Protein AF-A0A7C9CTB7-F1 (afdb_monomer_lite)

Secondary structure (DSSP, 8-state):
-HHHHHHHHHHTT--HHHHHHHHHHHHHHHHHHTT-SSHHHHHHHHHHHHHHHS-SS--------S---S-SSSSSTT-----TT---------------SSSTTSSSSSS--

Sequence (113 aa):
LIEAKLQELQDKEGTEENVKVTMKDMGMERARHWGWPNVYVFTKALGEMVLIQEKEGIPLIVVRPTIVTSTYKEPFPGWIEGVRHIHGREQEDQPHYATTGRLQTLLVLQSHL

pLDDT: mean 70.24, std 20.22, range [33.56, 92.44]

Radius of gyration: 19.73 Å; chains: 1; bounding box: 47×40×52 Å

Foldseek 3Di:
DLVVVVVVCVVVVHDPVNNVVVVLVVLQVVCVVVPHPHSVVVVVVVVVVVCVVPPPPDDDDDDDDPDDAFDCCPPHGGDGDDPVPPDDDDDDDDDDDDDDPPPPVPPPPPPPD

InterPro domains:
  IPR013120 Fatty acyl-CoA reductase-like, NAD-binding domain [PF07993] (18-84)
  IPR026055 Fatty acyl-CoA reductase [PTHR11011] (8-87)
  IPR036291 NAD(P)-binding domain superfamily [SSF51735] (33-86)

Structure (mmCIF, N/CA/C/O backbone):
data_AF-A0A7C9CTB7-F1
#
_entry.id   AF-A0A7C9CTB7-F1
#
loop_
_atom_site.group_PDB
_atom_site.id
_atom_site.type_symbol
_atom_site.label_atom_id
_atom_site.label_alt_id
_ato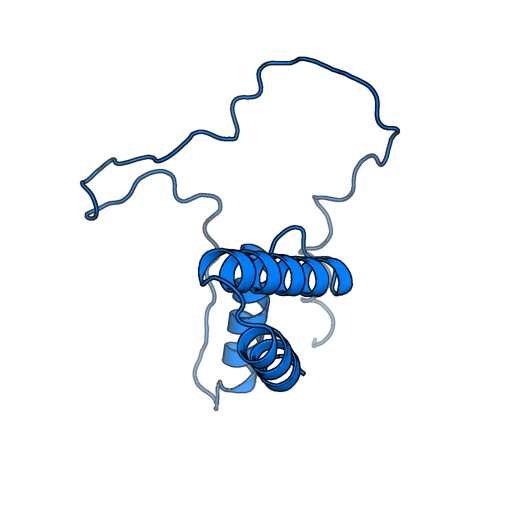m_site.label_comp_id
_atom_site.label_asym_id
_atom_site.label_entity_id
_atom_site.label_seq_id
_atom_site.pdbx_PDB_ins_code
_atom_site.Cartn_x
_atom_site.Cartn_y
_atom_site.Cartn_z
_atom_site.occupancy
_atom_site.B_iso_or_equiv
_atom_site.auth_seq_id
_atom_site.auth_comp_id
_atom_site.auth_asym_id
_atom_site.auth_atom_id
_atom_site.pdbx_PDB_model_num
ATOM 1 N N . LEU A 1 1 ? 13.227 -16.889 -3.940 1.00 73.25 1 LEU A N 1
ATOM 2 C CA . LEU A 1 1 ? 12.646 -16.602 -5.279 1.00 73.25 1 LEU A CA 1
ATOM 3 C C . LEU A 1 1 ? 13.134 -15.264 -5.830 1.00 73.25 1 LEU A C 1
ATOM 5 O O . LEU A 1 1 ? 13.780 -15.273 -6.865 1.00 73.25 1 LEU A O 1
ATOM 9 N N . ILE A 1 2 ? 12.873 -14.141 -5.148 1.00 79.12 2 ILE A N 1
ATOM 10 C CA . ILE A 1 2 ? 13.328 -12.810 -5.600 1.00 79.12 2 ILE A CA 1
ATOM 11 C C . ILE A 1 2 ? 14.859 -12.712 -5.594 1.00 79.12 2 ILE A C 1
ATOM 13 O O . ILE A 1 2 ? 15.438 -12.325 -6.597 1.00 79.12 2 ILE A O 1
ATOM 17 N N . GLU A 1 3 ? 15.513 -13.150 -4.517 1.00 78.62 3 GLU A N 1
ATOM 18 C CA . GLU A 1 3 ? 16.983 -13.160 -4.401 1.00 78.62 3 GLU A CA 1
ATOM 19 C C . GLU A 1 3 ? 17.650 -14.006 -5.492 1.00 78.62 3 GLU A C 1
ATOM 21 O O . GLU A 1 3 ? 18.617 -13.576 -6.105 1.00 78.62 3 GLU A O 1
ATOM 26 N N . ALA A 1 4 ? 17.073 -15.169 -5.812 1.00 81.12 4 ALA A N 1
ATOM 27 C CA . ALA A 1 4 ? 17.557 -16.021 -6.898 1.00 81.12 4 ALA A CA 1
ATOM 28 C C . ALA A 1 4 ? 17.435 -15.339 -8.273 1.00 81.12 4 ALA A C 1
ATOM 30 O O . ALA A 1 4 ? 18.316 -15.481 -9.113 1.00 81.12 4 ALA A O 1
ATOM 31 N N . LYS A 1 5 ? 16.361 -14.568 -8.498 1.00 78.44 5 LYS A N 1
ATOM 32 C CA . LYS A 1 5 ? 16.171 -13.806 -9.739 1.00 78.44 5 LYS A CA 1
ATOM 33 C C . LYS A 1 5 ? 17.095 -12.589 -9.812 1.00 78.44 5 LYS A C 1
ATOM 35 O O . LYS A 1 5 ? 17.579 -12.264 -10.888 1.00 78.44 5 LYS A O 1
ATOM 40 N N . LEU A 1 6 ? 17.359 -11.943 -8.677 1.00 77.25 6 LEU A N 1
ATOM 41 C CA . LEU A 1 6 ? 18.316 -10.845 -8.571 1.00 77.25 6 LEU A CA 1
ATOM 42 C C . LEU A 1 6 ? 19.731 -11.329 -8.901 1.00 77.25 6 LEU A C 1
ATOM 44 O O . LEU A 1 6 ? 20.406 -10.699 -9.707 1.00 77.25 6 LEU A O 1
ATOM 48 N N . GLN A 1 7 ? 20.127 -12.476 -8.342 1.00 78.38 7 GLN A N 1
ATOM 49 C CA . GLN A 1 7 ? 21.407 -13.114 -8.636 1.00 78.38 7 GLN A CA 1
ATOM 50 C C . GLN A 1 7 ? 21.522 -13.449 -10.130 1.00 78.38 7 GLN A C 1
ATOM 52 O O . GLN A 1 7 ? 22.492 -13.060 -10.763 1.00 78.38 7 GLN A O 1
ATOM 57 N N . GLU A 1 8 ? 20.483 -14.040 -10.736 1.00 81.81 8 GLU A N 1
ATOM 58 C CA . GLU A 1 8 ? 20.450 -14.326 -12.181 1.00 81.81 8 GLU A CA 1
ATOM 59 C C . GLU A 1 8 ? 20.621 -13.062 -13.049 1.00 81.81 8 GLU A C 1
ATOM 61 O O . GLU A 1 8 ? 21.244 -13.111 -14.108 1.00 81.81 8 GLU A O 1
ATOM 66 N N . LEU A 1 9 ? 20.050 -11.928 -12.633 1.00 78.81 9 LEU A N 1
ATOM 67 C CA . LEU A 1 9 ? 20.159 -10.656 -13.357 1.00 78.81 9 LEU A CA 1
ATOM 68 C C . LEU A 1 9 ? 21.523 -9.984 -13.159 1.00 78.81 9 LEU A C 1
ATOM 70 O O . LEU A 1 9 ? 22.012 -9.328 -14.078 1.00 78.81 9 LEU A O 1
ATOM 74 N N . GLN A 1 10 ? 22.137 -10.157 -11.988 1.00 72.69 10 GLN A N 1
ATOM 75 C CA . GLN A 1 10 ? 23.485 -9.674 -11.687 1.00 72.69 10 GLN A CA 1
ATOM 76 C C . GLN A 1 10 ? 24.551 -10.488 -12.431 1.00 72.69 10 GLN A C 1
ATOM 78 O O . GLN A 1 10 ? 25.458 -9.902 -13.016 1.00 72.69 10 GLN A O 1
ATOM 83 N N . ASP A 1 11 ? 24.384 -11.811 -12.508 1.00 76.25 11 ASP A N 1
ATOM 84 C CA . ASP A 1 11 ? 25.267 -12.718 -13.253 1.00 76.25 11 ASP A CA 1
ATOM 85 C C . ASP A 1 11 ? 25.224 -12.463 -14.776 1.00 76.25 11 ASP A C 1
ATOM 87 O O . ASP A 1 11 ? 26.137 -12.845 -15.506 1.00 76.25 11 ASP A O 1
ATOM 91 N N . LYS A 1 12 ? 24.169 -11.799 -15.270 1.00 75.25 12 LYS A N 1
ATOM 92 C CA . LYS A 1 12 ? 23.966 -11.435 -16.684 1.00 75.25 12 LYS A CA 1
ATOM 93 C C . LYS A 1 12 ? 24.457 -10.023 -17.051 1.00 75.25 12 LYS A C 1
ATOM 95 O O . LYS A 1 12 ? 24.071 -9.533 -18.109 1.00 75.25 12 LYS A O 1
ATOM 100 N N . GLU A 1 13 ? 25.250 -9.359 -16.200 1.00 65.88 13 GLU A N 1
ATOM 101 C CA . GLU A 1 13 ? 25.628 -7.934 -16.348 1.00 65.88 13 GLU A CA 1
ATOM 102 C C . GLU A 1 13 ? 24.408 -7.036 -16.637 1.00 65.88 13 GLU A C 1
ATOM 104 O O . GLU A 1 13 ? 24.426 -6.141 -17.486 1.00 65.88 13 GLU A O 1
ATOM 109 N N . GLY A 1 14 ? 23.291 -7.297 -15.952 1.00 67.06 14 GLY A N 1
ATOM 110 C CA . GLY A 1 14 ? 22.080 -6.505 -16.108 1.00 67.06 14 GLY A CA 1
ATOM 111 C C . GLY A 1 14 ? 22.326 -5.047 -15.727 1.00 67.06 14 GLY A C 1
ATOM 112 O O . GLY A 1 14 ? 22.776 -4.749 -14.621 1.00 67.06 14 GLY A O 1
ATOM 113 N N . THR A 1 15 ? 21.989 -4.120 -16.624 1.00 79.88 15 THR A N 1
ATOM 114 C CA . THR A 1 15 ? 21.954 -2.693 -16.290 1.00 79.88 15 THR A CA 1
ATOM 115 C C . THR A 1 15 ? 20.997 -2.449 -15.119 1.00 79.88 15 THR A C 1
ATOM 117 O O . THR A 1 15 ? 19.971 -3.123 -14.989 1.00 79.88 15 THR A O 1
ATOM 120 N N . GLU A 1 16 ? 21.293 -1.453 -14.275 1.00 82.31 16 GLU A N 1
ATOM 121 C CA . GLU A 1 16 ? 20.430 -1.075 -13.140 1.00 82.31 16 GLU A CA 1
ATOM 122 C C . GLU A 1 16 ? 18.966 -0.850 -13.556 1.00 82.31 16 GLU A C 1
ATOM 124 O O . GLU A 1 16 ? 18.039 -1.171 -12.811 1.00 82.31 16 GLU A O 1
ATOM 129 N N . GLU A 1 17 ? 18.757 -0.319 -14.762 1.00 84.25 17 GLU A N 1
ATOM 130 C CA . GLU A 1 17 ? 17.431 -0.075 -15.323 1.00 84.25 17 GLU A CA 1
ATOM 131 C C . GLU A 1 17 ? 16.683 -1.380 -15.619 1.00 84.25 17 GLU A C 1
ATOM 133 O O . GLU A 1 17 ? 15.526 -1.537 -15.230 1.00 84.25 17 GLU A O 1
ATOM 138 N N . ASN A 1 18 ? 17.356 -2.368 -16.215 1.00 84.75 18 ASN A N 1
ATOM 139 C CA . ASN A 1 18 ? 16.753 -3.672 -16.492 1.00 84.75 18 ASN A CA 1
ATOM 140 C C . ASN A 1 18 ? 16.371 -4.401 -15.198 1.00 84.75 18 ASN A C 1
ATOM 142 O O . ASN A 1 18 ? 15.319 -5.045 -15.134 1.00 84.75 18 ASN A O 1
ATOM 146 N N . VAL A 1 19 ? 17.186 -4.265 -14.147 1.00 85.75 19 VAL A N 1
ATOM 147 C CA . VAL A 1 19 ? 16.865 -4.802 -12.818 1.00 85.75 19 VAL A CA 1
ATOM 148 C C . VAL A 1 19 ? 15.610 -4.125 -12.260 1.00 85.75 19 VAL A C 1
ATOM 150 O O . VAL A 1 19 ? 14.683 -4.815 -11.835 1.00 85.75 19 VAL A O 1
ATOM 153 N N . LYS A 1 20 ? 15.526 -2.788 -12.310 1.00 86.06 20 LYS A N 1
ATOM 154 C CA . LYS A 1 20 ? 14.354 -2.029 -11.833 1.00 86.06 20 LYS A CA 1
ATOM 155 C C . LYS A 1 20 ? 13.069 -2.424 -12.557 1.00 86.06 20 LYS A C 1
ATOM 157 O O . LYS A 1 20 ? 12.055 -2.665 -11.899 1.00 86.06 20 LYS A O 1
ATOM 162 N N . VAL A 1 21 ? 13.109 -2.518 -13.886 1.00 88.31 21 VAL A N 1
ATOM 163 C CA . VAL A 1 21 ? 11.952 -2.914 -14.704 1.00 88.31 21 VAL A CA 1
ATOM 164 C C . VAL A 1 21 ? 11.503 -4.328 -14.347 1.00 88.31 21 VAL A C 1
ATOM 166 O O . VAL A 1 21 ? 10.336 -4.537 -14.024 1.00 88.31 21 VAL A O 1
ATOM 169 N N . THR A 1 22 ? 12.438 -5.277 -14.283 1.00 87.56 22 THR A N 1
ATOM 170 C CA . THR A 1 22 ? 12.113 -6.672 -13.958 1.00 87.56 22 THR A CA 1
ATOM 171 C C . THR A 1 22 ? 11.475 -6.795 -12.573 1.00 87.56 22 THR A C 1
ATOM 173 O O . THR A 1 22 ? 10.461 -7.470 -12.403 1.00 87.56 22 THR A O 1
AT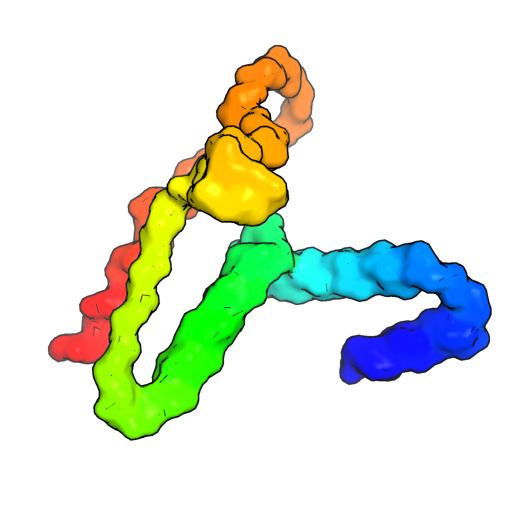OM 176 N N . MET A 1 23 ? 12.014 -6.091 -11.573 1.00 86.81 23 MET A N 1
ATOM 177 C CA . MET A 1 23 ? 11.464 -6.096 -10.214 1.00 86.81 23 MET A CA 1
ATOM 178 C C . MET A 1 23 ? 10.058 -5.486 -10.149 1.00 86.81 23 MET A C 1
ATOM 180 O O . MET A 1 23 ? 9.193 -5.984 -9.421 1.00 86.81 23 MET A O 1
ATOM 184 N N . LYS A 1 24 ? 9.806 -4.428 -10.926 1.00 87.69 24 LYS A N 1
ATOM 185 C CA . LYS A 1 24 ? 8.480 -3.814 -11.047 1.00 87.69 24 LYS A CA 1
ATOM 186 C C . LYS A 1 24 ? 7.469 -4.790 -11.648 1.00 87.69 24 LYS A C 1
ATOM 188 O O . LYS A 1 24 ? 6.364 -4.917 -11.114 1.00 87.69 24 LYS A O 1
ATOM 193 N N . ASP A 1 25 ? 7.848 -5.493 -12.709 1.00 89.31 25 ASP A N 1
ATOM 194 C CA . ASP A 1 25 ? 6.975 -6.445 -13.396 1.00 89.31 25 ASP A CA 1
ATOM 195 C C . ASP A 1 25 ? 6.640 -7.642 -12.507 1.00 89.31 25 ASP A C 1
ATOM 197 O O . ASP A 1 25 ? 5.470 -8.001 -12.381 1.00 89.31 25 ASP A O 1
ATOM 201 N N . MET A 1 26 ? 7.624 -8.174 -11.778 1.00 90.00 26 MET A N 1
ATOM 202 C CA . MET A 1 26 ? 7.395 -9.225 -10.780 1.00 90.00 26 MET A CA 1
ATOM 203 C C . MET A 1 26 ? 6.426 -8.776 -9.677 1.00 90.00 26 MET A C 1
ATOM 205 O O . MET A 1 26 ? 5.556 -9.537 -9.246 1.00 90.00 26 MET A O 1
ATOM 209 N N . GLY A 1 27 ? 6.552 -7.528 -9.213 1.00 88.19 27 GLY A N 1
ATOM 210 C CA . GLY A 1 27 ? 5.621 -6.947 -8.246 1.00 88.19 27 GLY A CA 1
ATOM 211 C C . GLY A 1 27 ? 4.192 -6.859 -8.792 1.00 88.19 27 GLY A C 1
ATOM 212 O O . GLY A 1 27 ? 3.236 -7.185 -8.085 1.00 88.19 27 GLY A O 1
ATOM 213 N N . MET A 1 28 ? 4.042 -6.462 -10.058 1.00 90.25 28 MET A N 1
ATOM 214 C CA . MET A 1 28 ? 2.749 -6.379 -10.744 1.00 90.25 28 MET A CA 1
ATOM 215 C C . MET A 1 28 ? 2.127 -7.753 -10.998 1.00 90.25 28 MET A C 1
ATOM 217 O O . MET A 1 28 ? 0.929 -7.923 -10.775 1.00 90.25 28 MET A O 1
ATOM 221 N N . GLU A 1 29 ? 2.916 -8.734 -11.429 1.00 91.12 29 GLU A N 1
ATOM 222 C CA . GLU A 1 29 ? 2.466 -10.112 -11.625 1.00 91.12 29 GLU A CA 1
ATOM 223 C C . GLU A 1 29 ? 1.940 -10.697 -10.315 1.00 91.12 29 GLU A C 1
ATOM 225 O O . GLU A 1 29 ? 0.831 -11.229 -10.266 1.00 91.12 29 GLU A O 1
ATOM 230 N N . ARG A 1 30 ? 2.680 -10.499 -9.218 1.00 89.94 30 ARG A N 1
ATOM 231 C CA . ARG A 1 30 ? 2.254 -10.943 -7.891 1.00 89.94 30 ARG A CA 1
ATOM 232 C C . ARG A 1 30 ? 0.963 -10.262 -7.448 1.00 89.94 30 ARG A C 1
ATOM 234 O O . ARG A 1 30 ? 0.074 -10.938 -6.942 1.00 89.94 30 ARG A O 1
ATOM 241 N N . ALA A 1 31 ? 0.833 -8.952 -7.650 1.00 90.62 31 ALA A N 1
ATOM 242 C CA . ALA A 1 31 ? -0.400 -8.236 -7.332 1.00 90.62 31 ALA A CA 1
ATOM 243 C C . ALA A 1 31 ? -1.597 -8.813 -8.112 1.00 90.62 31 ALA A C 1
ATOM 245 O O . ALA A 1 31 ? -2.622 -9.130 -7.509 1.00 90.62 31 ALA A O 1
ATOM 246 N N . ARG A 1 32 ? -1.436 -9.037 -9.424 1.00 90.38 32 ARG A N 1
ATOM 247 C CA . ARG A 1 32 ? -2.473 -9.608 -10.301 1.00 90.38 32 ARG A CA 1
ATOM 248 C C . ARG A 1 32 ? -2.848 -11.037 -9.931 1.00 90.38 32 ARG A C 1
ATOM 250 O O . ARG A 1 32 ? -4.032 -11.354 -9.933 1.00 90.38 32 ARG A O 1
ATOM 257 N N . HIS A 1 33 ? -1.871 -11.869 -9.574 1.00 91.38 33 HIS A N 1
ATOM 258 C CA . HIS A 1 33 ? -2.107 -13.240 -9.118 1.00 91.38 33 HIS A CA 1
ATOM 259 C C . HIS A 1 33 ? -3.074 -13.284 -7.924 1.00 91.38 33 HIS A C 1
ATOM 261 O O . HIS A 1 33 ? -3.928 -14.160 -7.841 1.00 91.38 33 HIS A O 1
ATOM 267 N N . TRP A 1 34 ? -2.976 -12.306 -7.020 1.00 86.06 34 TRP A N 1
ATOM 268 C CA . TRP A 1 34 ? -3.862 -12.165 -5.861 1.00 86.06 34 TRP A CA 1
ATOM 269 C C . TRP A 1 34 ? -5.079 -11.255 -6.113 1.00 86.06 34 TRP A C 1
ATOM 271 O O . TRP A 1 34 ? -5.770 -10.889 -5.166 1.00 86.06 34 TRP A O 1
ATOM 281 N N . GLY A 1 35 ? -5.353 -10.882 -7.368 1.00 89.69 35 GLY A N 1
ATOM 282 C CA . GLY A 1 35 ? -6.531 -10.100 -7.759 1.00 89.69 35 GLY A CA 1
ATOM 283 C C . GLY A 1 35 ? -6.435 -8.590 -7.514 1.00 89.69 35 GLY A C 1
ATOM 284 O O . GLY A 1 35 ? -7.440 -7.889 -7.622 1.00 89.69 35 GLY A O 1
ATOM 285 N N . TRP A 1 36 ? -5.252 -8.058 -7.203 1.00 90.12 36 TRP A N 1
ATOM 286 C CA . TRP A 1 36 ? -5.066 -6.629 -6.948 1.00 90.12 36 TRP A CA 1
ATOM 287 C C . TRP A 1 36 ? -4.741 -5.852 -8.234 1.00 90.12 36 TRP A C 1
ATOM 289 O O . TRP A 1 36 ? -3.898 -6.285 -9.024 1.00 90.12 36 TRP A O 1
ATOM 299 N N . PRO A 1 37 ? -5.345 -4.664 -8.441 1.00 85.62 37 PRO A N 1
ATOM 300 C CA . PRO A 1 37 ? -5.214 -3.909 -9.690 1.00 85.62 37 PRO A CA 1
ATOM 301 C C . PRO A 1 37 ? -3.827 -3.280 -9.888 1.00 85.62 37 PRO A C 1
ATOM 303 O O . PRO A 1 37 ? -3.447 -2.954 -11.011 1.00 85.62 37 PRO A O 1
ATOM 306 N N . ASN A 1 38 ? -3.070 -3.073 -8.807 1.00 88.06 38 ASN A N 1
ATOM 307 C CA . ASN A 1 38 ? -1.708 -2.548 -8.843 1.00 88.06 38 ASN A CA 1
ATOM 308 C C . ASN A 1 38 ? -0.932 -2.934 -7.570 1.00 88.06 38 ASN A C 1
ATOM 310 O O . ASN A 1 38 ? -1.520 -3.329 -6.559 1.00 88.06 38 ASN A O 1
ATOM 314 N N . VAL A 1 39 ? 0.396 -2.768 -7.615 1.00 88.62 39 VAL A N 1
ATOM 315 C CA . VAL A 1 39 ? 1.291 -3.095 -6.489 1.00 88.62 39 VAL A CA 1
ATOM 316 C C . VAL A 1 39 ? 1.020 -2.227 -5.258 1.00 88.62 39 VAL A C 1
ATOM 318 O O . VAL A 1 39 ? 1.186 -2.697 -4.141 1.00 88.62 39 VAL A O 1
ATOM 321 N N . TYR A 1 40 ? 0.565 -0.980 -5.424 1.00 85.69 40 TYR A N 1
ATOM 322 C CA . TYR A 1 40 ? 0.282 -0.094 -4.290 1.00 85.69 40 TYR A CA 1
ATOM 323 C C . TYR A 1 40 ? -0.839 -0.650 -3.403 1.00 85.69 40 TYR A C 1
ATOM 325 O O . TYR A 1 40 ? -0.660 -0.779 -2.192 1.00 85.69 40 TYR A O 1
ATOM 333 N N . VAL A 1 41 ? -1.976 -1.015 -4.004 1.00 87.25 41 VAL A N 1
ATOM 334 C CA . VAL A 1 41 ? -3.123 -1.568 -3.270 1.00 87.25 41 VAL A CA 1
ATOM 335 C C . VAL A 1 41 ? -2.743 -2.909 -2.645 1.00 87.25 41 VAL A C 1
ATOM 337 O O . VAL A 1 41 ? -3.058 -3.148 -1.481 1.00 87.25 41 VAL A O 1
ATOM 340 N N . PHE A 1 42 ? -1.991 -3.738 -3.374 1.00 89.62 42 PHE A N 1
ATOM 341 C CA . PHE A 1 42 ? -1.470 -5.001 -2.857 1.00 89.62 42 PHE A CA 1
ATOM 342 C C . PHE A 1 42 ? -0.599 -4.807 -1.607 1.00 89.62 42 PHE A C 1
ATOM 344 O O . PHE A 1 42 ? -0.849 -5.426 -0.576 1.00 89.62 42 PHE A O 1
ATOM 351 N N . THR A 1 43 ? 0.381 -3.903 -1.658 1.00 89.94 43 THR A N 1
ATOM 352 C CA . THR A 1 43 ? 1.273 -3.623 -0.524 1.00 89.94 43 THR A CA 1
ATOM 353 C C . THR A 1 43 ? 0.520 -3.036 0.669 1.00 89.94 43 THR A C 1
ATOM 355 O O . THR A 1 43 ? 0.831 -3.371 1.811 1.00 89.94 43 THR A O 1
ATOM 358 N N . LYS A 1 44 ? -0.498 -2.194 0.441 1.00 90.50 44 LYS A N 1
ATOM 359 C CA . LYS A 1 44 ? -1.353 -1.685 1.524 1.00 90.50 44 LYS A CA 1
ATOM 360 C C . LYS A 1 44 ? -2.134 -2.805 2.204 1.00 90.50 44 LYS A C 1
ATOM 362 O O . LYS A 1 44 ? -2.109 -2.877 3.428 1.00 90.50 44 LYS A O 1
ATOM 367 N N . ALA A 1 45 ? -2.748 -3.698 1.431 1.00 89.56 45 ALA A N 1
ATOM 368 C CA . ALA A 1 45 ? -3.460 -4.850 1.975 1.00 89.56 45 ALA A CA 1
ATOM 369 C C . ALA A 1 45 ? -2.526 -5.772 2.777 1.00 89.56 45 ALA A C 1
ATOM 371 O O . ALA A 1 45 ? -2.871 -6.173 3.884 1.00 89.56 45 ALA A O 1
ATOM 372 N N . LEU A 1 46 ? -1.314 -6.038 2.275 1.00 90.88 46 LEU A N 1
ATOM 373 C CA . LEU A 1 46 ? -0.305 -6.801 3.016 1.00 90.88 46 LEU A CA 1
ATOM 374 C C . LEU A 1 46 ? 0.063 -6.136 4.347 1.00 90.88 46 LEU A C 1
ATOM 376 O O . LEU A 1 46 ? 0.124 -6.812 5.368 1.00 90.88 46 LEU A O 1
ATOM 380 N N . GLY A 1 47 ? 0.273 -4.817 4.352 1.00 90.00 47 GLY A N 1
ATOM 381 C CA . GLY A 1 47 ? 0.559 -4.073 5.578 1.00 90.00 47 GLY A CA 1
ATOM 382 C C . GLY A 1 47 ? -0.584 -4.153 6.592 1.00 90.00 47 GLY A C 1
ATOM 383 O O . GLY A 1 47 ? -0.336 -4.375 7.772 1.00 90.00 47 GLY A O 1
ATOM 384 N N . GLU A 1 48 ? -1.835 -4.037 6.138 1.00 89.38 48 GLU A N 1
ATOM 385 C CA . GLU A 1 48 ? -3.013 -4.222 6.996 1.00 89.38 48 GLU A CA 1
ATOM 386 C C . GLU A 1 48 ? -3.057 -5.637 7.599 1.00 89.38 48 GLU A C 1
ATOM 388 O O . GLU A 1 48 ? -3.314 -5.782 8.793 1.00 89.38 48 GLU A O 1
ATOM 393 N N . MET A 1 49 ? -2.754 -6.675 6.810 1.00 90.56 49 MET A N 1
ATOM 394 C CA . MET A 1 49 ? -2.720 -8.063 7.287 1.00 90.56 49 MET A CA 1
ATOM 395 C C . MET A 1 49 ? -1.639 -8.284 8.348 1.00 90.56 49 MET A C 1
ATOM 397 O O . MET A 1 49 ? -1.935 -8.867 9.388 1.00 90.56 49 MET A O 1
ATOM 401 N N . VAL A 1 50 ? -0.423 -7.778 8.121 1.00 92.44 50 VAL A N 1
ATOM 402 C CA . VAL A 1 50 ? 0.677 -7.870 9.095 1.00 92.44 50 VAL A CA 1
ATOM 403 C C . VAL A 1 50 ? 0.306 -7.151 10.391 1.00 92.44 50 VAL A C 1
ATOM 405 O O . VAL A 1 50 ? 0.455 -7.716 11.466 1.00 92.44 50 VAL A O 1
ATOM 408 N N . LEU A 1 51 ? -0.268 -5.946 10.313 1.00 89.62 51 LEU A N 1
ATOM 409 C CA . LEU A 1 51 ? -0.710 -5.216 11.508 1.00 89.62 51 LEU A CA 1
ATOM 410 C C . LEU A 1 51 ? -1.791 -5.968 12.295 1.00 89.62 51 LEU A C 1
ATOM 412 O O . LEU A 1 51 ? -1.831 -5.878 13.517 1.00 89.62 51 LEU A O 1
ATOM 416 N N . ILE A 1 52 ? -2.679 -6.697 11.618 1.00 87.69 52 ILE A N 1
ATOM 417 C CA . ILE A 1 52 ? -3.701 -7.517 12.279 1.00 87.69 52 ILE A CA 1
ATOM 418 C C . ILE A 1 52 ? -3.084 -8.757 12.935 1.00 87.69 52 ILE A C 1
ATOM 420 O O . ILE A 1 52 ? -3.569 -9.168 13.986 1.00 87.69 52 ILE A O 1
ATOM 424 N N . GLN A 1 53 ? -2.051 -9.347 12.331 1.00 89.19 53 GLN A N 1
ATOM 425 C CA . GLN A 1 53 ? -1.358 -10.519 12.871 1.00 89.19 53 GLN A CA 1
ATOM 426 C C . GLN A 1 53 ? -0.498 -10.168 14.089 1.00 89.19 53 GLN A C 1
ATOM 428 O O . GLN A 1 53 ? -0.539 -10.885 15.081 1.00 89.19 53 GLN A O 1
ATOM 433 N N . GLU A 1 54 ? 0.202 -9.036 14.041 1.00 89.06 54 GLU A N 1
ATOM 434 C CA . GLU A 1 54 ? 1.141 -8.598 15.081 1.00 89.06 54 GLU A CA 1
ATOM 435 C C . GLU A 1 54 ? 0.475 -7.779 16.205 1.00 89.06 54 GLU A C 1
ATOM 437 O O . GLU A 1 54 ? 1.147 -7.337 17.137 1.00 89.06 54 GLU A O 1
ATOM 442 N N . LYS A 1 55 ? -0.845 -7.525 16.151 1.00 82.69 55 LYS A N 1
ATOM 443 C CA . LYS A 1 55 ? -1.533 -6.811 17.240 1.00 82.69 55 LYS A CA 1
ATOM 444 C C . LYS A 1 55 ? -1.679 -7.737 18.459 1.00 82.69 55 LYS A C 1
ATOM 446 O O . LYS A 1 55 ? -2.672 -8.434 18.651 1.00 82.69 55 LYS A O 1
ATOM 451 N N . GLU A 1 56 ? -0.684 -7.730 19.331 1.00 82.50 56 GLU A N 1
ATOM 452 C CA . GLU A 1 56 ? -0.699 -8.474 20.595 1.00 82.50 56 GLU A CA 1
ATOM 453 C C . GLU A 1 56 ? -1.567 -7.762 21.649 1.00 82.50 56 GLU A C 1
ATOM 455 O O . GLU A 1 56 ? -1.089 -7.191 22.624 1.00 82.50 56 GLU A O 1
ATOM 460 N N . GLY A 1 57 ? -2.885 -7.732 21.428 1.00 82.06 57 GLY A N 1
ATOM 461 C CA . GLY A 1 57 ? -3.853 -7.164 22.378 1.00 82.06 57 GLY A CA 1
ATOM 462 C C . GLY A 1 57 ? -3.969 -5.635 22.369 1.00 82.06 57 GLY A C 1
ATOM 463 O O . GLY A 1 57 ? -4.751 -5.076 23.138 1.00 82.06 57 GLY A O 1
ATOM 464 N N . ILE A 1 58 ? -3.253 -4.946 21.478 1.00 87.88 58 ILE A N 1
ATOM 465 C CA . ILE A 1 58 ? -3.371 -3.494 21.298 1.00 87.88 58 ILE A CA 1
ATOM 466 C C . ILE A 1 58 ? -4.607 -3.180 20.434 1.00 87.88 58 ILE A C 1
ATOM 468 O O . ILE A 1 58 ? -4.780 -3.782 19.365 1.00 87.88 58 ILE A O 1
ATOM 472 N N . PRO A 1 59 ? -5.473 -2.229 20.840 1.00 83.50 59 PRO A N 1
ATOM 473 C CA . PRO A 1 59 ? -6.577 -1.785 19.998 1.00 83.50 59 PRO A CA 1
ATOM 474 C C . PRO A 1 59 ? -6.039 -1.115 18.724 1.00 83.50 59 PRO A C 1
ATOM 476 O O . PRO A 1 59 ? -5.364 -0.089 18.781 1.00 83.50 59 PRO A O 1
ATOM 479 N N . LEU A 1 60 ? -6.361 -1.696 17.564 1.00 87.00 60 LEU A N 1
ATOM 480 C CA . LEU A 1 60 ? -5.938 -1.223 16.244 1.00 87.00 60 LEU A CA 1
ATOM 481 C C . LEU A 1 60 ? -7.146 -0.726 15.444 1.00 87.00 60 LEU A C 1
ATOM 483 O O . LEU A 1 60 ? -8.105 -1.472 15.239 1.00 87.00 60 LEU A O 1
ATOM 487 N N . ILE A 1 61 ? -7.062 0.506 14.940 1.00 87.50 61 ILE A N 1
ATOM 488 C CA . ILE A 1 61 ? -8.038 1.098 14.018 1.00 87.50 61 ILE A CA 1
ATOM 489 C C . ILE A 1 61 ? -7.314 1.459 12.721 1.00 87.50 61 ILE A C 1
ATOM 491 O O . ILE A 1 61 ? -6.349 2.220 12.734 1.00 87.50 61 ILE A O 1
ATOM 495 N N . VAL A 1 62 ? -7.800 0.937 11.594 1.00 86.31 62 VAL A N 1
ATOM 496 C CA . VAL A 1 62 ? -7.295 1.267 10.254 1.00 86.31 62 VAL A CA 1
ATOM 497 C C . VAL A 1 62 ? -8.292 2.197 9.569 1.00 86.31 62 VAL A C 1
ATOM 499 O O . VAL A 1 62 ? -9.416 1.802 9.268 1.00 86.31 62 VAL A O 1
ATOM 502 N N . VAL A 1 63 ? -7.882 3.439 9.312 1.00 85.19 63 VAL A N 1
ATOM 503 C CA . VAL A 1 63 ? -8.696 4.433 8.596 1.00 85.19 63 VAL A CA 1
ATOM 504 C C . VAL A 1 63 ? -8.255 4.494 7.136 1.00 85.19 63 VAL A C 1
ATOM 506 O O . VAL A 1 63 ? -7.078 4.710 6.850 1.00 85.19 63 VAL A O 1
ATOM 509 N N . ARG A 1 64 ? -9.205 4.340 6.206 1.00 82.81 64 ARG A N 1
ATOM 510 C CA . ARG A 1 64 ? -8.964 4.444 4.759 1.00 82.81 64 ARG A CA 1
ATOM 511 C C . ARG A 1 64 ? -9.596 5.715 4.187 1.00 82.81 64 ARG A C 1
ATOM 513 O O . ARG A 1 64 ? -10.792 5.703 3.895 1.00 82.81 64 ARG A O 1
ATOM 520 N N . PRO A 1 65 ? -8.835 6.813 4.033 1.00 79.38 65 PRO A N 1
ATOM 521 C CA . PRO A 1 65 ? -9.334 7.985 3.324 1.00 79.38 65 PRO A CA 1
ATOM 522 C C . PRO A 1 65 ? -9.578 7.643 1.848 1.00 79.38 65 PRO A C 1
ATOM 524 O O . PRO A 1 65 ? -8.872 6.818 1.269 1.00 79.38 65 PRO A O 1
ATOM 527 N N . THR A 1 66 ? -10.584 8.268 1.236 1.00 71.19 66 THR A N 1
ATOM 528 C CA . THR A 1 66 ? -11.012 7.963 -0.138 1.00 71.19 66 THR A CA 1
ATOM 529 C C . THR A 1 66 ? -9.982 8.388 -1.178 1.00 71.19 66 THR A C 1
ATOM 531 O O . THR A 1 66 ? -9.634 7.586 -2.038 1.00 71.19 66 THR A O 1
ATOM 534 N N . ILE A 1 67 ? -9.481 9.623 -1.106 1.00 68.75 67 ILE A N 1
ATOM 535 C CA . ILE A 1 67 ? -8.428 10.165 -1.977 1.00 68.75 67 ILE A CA 1
ATOM 536 C C . ILE A 1 67 ? -7.685 11.254 -1.195 1.00 68.75 67 ILE A C 1
ATOM 538 O O . ILE A 1 67 ? -8.317 12.112 -0.582 1.00 68.75 67 ILE A O 1
ATOM 542 N N . VAL A 1 68 ? -6.351 11.251 -1.243 1.00 66.81 68 VAL A N 1
ATOM 543 C CA . VAL A 1 68 ? -5.519 12.369 -0.771 1.00 66.81 68 VAL A CA 1
ATOM 544 C C . VAL A 1 68 ? -5.010 13.102 -2.007 1.00 66.81 68 VAL A C 1
ATOM 546 O O . VAL A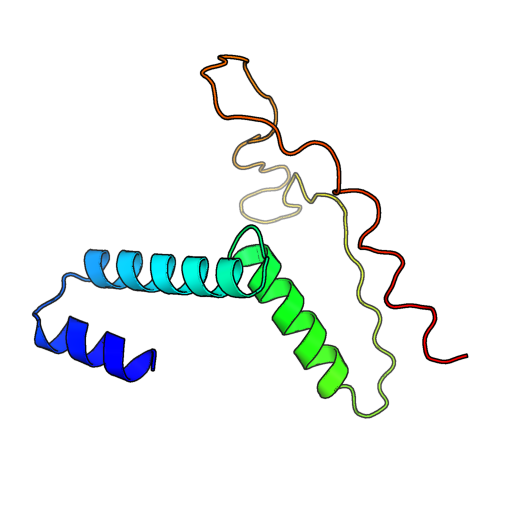 1 68 ? -4.160 12.579 -2.721 1.00 66.81 68 VAL A O 1
ATOM 549 N N . THR A 1 69 ? -5.590 14.263 -2.316 1.00 64.31 69 THR A N 1
ATOM 550 C CA . THR A 1 69 ? -5.288 15.016 -3.546 1.00 64.31 69 THR A CA 1
ATOM 551 C C . THR A 1 69 ? -4.079 15.926 -3.398 1.00 64.31 69 THR A C 1
ATOM 553 O O . THR A 1 69 ? -3.229 15.939 -4.280 1.00 64.31 69 THR A O 1
ATOM 556 N N . SER A 1 70 ? -3.997 16.677 -2.301 1.00 68.00 70 SER A N 1
ATOM 557 C CA . SER A 1 70 ? -2.950 17.671 -2.073 1.00 68.00 70 SER A CA 1
ATOM 558 C C . SER A 1 70 ? -2.111 17.340 -0.853 1.00 68.00 70 SER A C 1
ATOM 560 O O . SER A 1 70 ? -2.642 16.971 0.198 1.00 68.00 70 SER A O 1
ATOM 562 N N . THR A 1 71 ? -0.806 17.551 -0.951 1.00 72.88 71 THR A N 1
ATOM 563 C CA . THR A 1 71 ? 0.085 17.432 0.201 1.00 72.88 71 THR A CA 1
ATOM 564 C C . THR A 1 71 ? -0.031 18.651 1.111 1.00 72.88 71 THR A C 1
ATOM 566 O O . THR A 1 71 ? -0.058 19.788 0.644 1.00 72.88 71 THR A O 1
ATOM 569 N N . TYR A 1 72 ? -0.078 18.432 2.428 1.00 71.44 72 TYR A N 1
ATOM 570 C CA . TYR A 1 72 ? -0.146 19.527 3.404 1.00 71.44 72 TYR A CA 1
ATOM 571 C C . TYR A 1 72 ? 1.185 20.283 3.543 1.00 71.44 72 TYR A C 1
ATOM 573 O O . TYR A 1 72 ? 1.173 21.486 3.783 1.00 71.44 72 TYR A O 1
ATOM 581 N N . LYS A 1 73 ? 2.329 19.596 3.391 1.00 70.56 73 LYS A N 1
ATOM 582 C CA . LYS A 1 73 ? 3.651 20.185 3.664 1.00 70.56 73 LYS A CA 1
ATOM 583 C C . LYS A 1 73 ? 4.709 19.901 2.599 1.00 70.56 73 LYS A C 1
ATOM 585 O O . LYS A 1 73 ? 5.316 20.847 2.119 1.00 70.56 73 LYS A O 1
ATOM 590 N N . GLU A 1 74 ? 4.922 18.647 2.215 1.00 62.84 74 GLU A N 1
ATOM 591 C CA . GLU A 1 74 ? 5.943 18.276 1.221 1.00 62.84 74 GLU A CA 1
ATOM 592 C C . GLU A 1 74 ? 5.305 17.732 -0.053 1.00 62.84 74 GLU A C 1
ATOM 594 O O . GLU A 1 74 ? 4.406 16.906 0.077 1.00 62.84 74 GLU A O 1
ATOM 599 N N . PRO A 1 75 ? 5.771 18.114 -1.257 1.00 67.75 75 PRO A N 1
ATOM 600 C CA . PRO A 1 75 ? 6.920 18.989 -1.546 1.00 67.75 75 PRO A CA 1
ATOM 601 C C . PRO A 1 75 ? 6.634 20.488 -1.341 1.00 67.75 75 PRO A C 1
ATOM 603 O O . PRO A 1 75 ? 7.551 21.254 -1.064 1.00 67.75 75 PRO A O 1
ATOM 606 N N . PHE A 1 76 ? 5.368 20.899 -1.411 1.00 74.50 76 PHE A N 1
ATOM 607 C CA . PHE A 1 76 ? 4.866 22.167 -0.880 1.00 74.50 76 PHE A CA 1
ATOM 608 C C . PHE A 1 76 ? 3.357 22.052 -0.606 1.00 74.50 76 PHE A C 1
ATOM 610 O O . PHE A 1 76 ? 2.697 21.165 -1.164 1.00 74.50 76 PHE A O 1
ATOM 617 N N . PRO A 1 77 ? 2.788 22.906 0.264 1.00 74.81 77 PRO A N 1
ATOM 618 C CA . PRO A 1 77 ? 1.359 22.893 0.549 1.00 74.81 77 PRO A CA 1
ATOM 619 C C . PRO A 1 77 ? 0.538 23.065 -0.733 1.00 74.81 77 PRO A C 1
ATOM 621 O O . PRO A 1 77 ? 0.767 23.998 -1.501 1.00 74.81 77 PRO A O 1
ATOM 624 N N . GLY A 1 78 ? -0.416 22.168 -0.971 1.00 70.75 78 GLY A N 1
ATOM 625 C CA . GLY A 1 78 ? -1.266 22.226 -2.161 1.00 70.75 78 GLY A CA 1
ATOM 626 C C . GLY A 1 78 ? -0.683 21.560 -3.411 1.00 70.75 78 GLY A C 1
ATOM 627 O O . GLY A 1 78 ? -1.325 21.623 -4.455 1.00 70.75 78 GLY A O 1
ATOM 628 N N . TRP A 1 79 ? 0.487 20.912 -3.341 1.00 75.50 79 TRP A N 1
ATOM 629 C CA . TRP A 1 79 ? 1.015 20.160 -4.484 1.00 75.50 79 TRP A CA 1
ATOM 630 C C . TRP A 1 79 ? 0.115 18.969 -4.833 1.00 75.50 79 TRP A C 1
ATOM 632 O O . TRP A 1 79 ? -0.220 18.157 -3.967 1.00 75.50 79 TRP A O 1
ATOM 642 N N . ILE A 1 80 ? -0.256 18.879 -6.113 1.00 67.31 80 ILE A N 1
ATOM 643 C CA . ILE A 1 80 ? -1.054 17.803 -6.708 1.00 67.31 80 ILE A CA 1
ATOM 644 C C . ILE A 1 80 ? -0.289 17.301 -7.935 1.00 67.31 80 ILE A C 1
ATOM 646 O O . ILE A 1 80 ? -0.208 17.998 -8.945 1.00 67.31 80 ILE A O 1
ATOM 650 N N . GLU A 1 81 ? 0.258 16.088 -7.877 1.00 63.22 81 GLU A N 1
ATOM 651 C CA . GLU A 1 81 ? 0.916 15.473 -9.031 1.00 63.22 81 GLU A CA 1
ATOM 652 C C . GLU A 1 81 ? -0.081 14.623 -9.833 1.00 63.22 81 GLU A C 1
ATOM 654 O O . GLU A 1 81 ? -0.459 13.524 -9.428 1.00 63.22 81 GLU A O 1
ATOM 659 N N . GLY A 1 82 ? -0.497 15.140 -10.995 1.00 60.34 82 GLY A N 1
ATOM 660 C CA . GLY A 1 82 ? -1.232 14.397 -12.022 1.00 60.34 82 GLY A CA 1
ATOM 661 C C . GLY A 1 82 ? -2.677 14.033 -11.658 1.00 60.34 82 GLY A C 1
ATOM 662 O O . GLY A 1 82 ? -2.948 13.012 -11.026 1.00 60.34 82 GLY A O 1
ATOM 663 N N . VAL A 1 83 ? -3.646 14.794 -12.177 1.00 57.84 83 VAL A N 1
ATOM 664 C CA . VAL A 1 83 ? -5.068 14.410 -12.152 1.00 57.84 83 VAL A CA 1
ATOM 665 C C . VAL A 1 83 ? -5.302 13.301 -13.184 1.00 57.84 83 VAL A C 1
ATOM 667 O O . VAL A 1 83 ? -5.794 13.535 -14.281 1.00 57.84 83 VAL A O 1
ATOM 670 N N . ARG A 1 84 ? -4.957 12.056 -12.842 1.00 57.25 84 ARG A N 1
ATOM 671 C CA . ARG A 1 84 ? -5.149 10.879 -13.718 1.00 57.25 84 ARG A CA 1
ATOM 672 C C . ARG A 1 84 ? -6.621 10.473 -13.921 1.00 57.25 84 ARG A C 1
ATOM 674 O O . ARG A 1 84 ? -6.893 9.438 -14.522 1.00 57.25 84 ARG A O 1
ATOM 681 N N . HIS A 1 85 ? -7.578 11.249 -13.408 1.00 51.97 85 HIS A N 1
ATOM 682 C CA . HIS A 1 85 ? -9.004 10.899 -13.391 1.00 51.97 85 HIS A CA 1
ATOM 683 C C . HIS A 1 85 ? -9.933 11.854 -14.152 1.00 51.97 85 HIS A C 1
ATOM 685 O O . HIS A 1 85 ? -11.137 11.610 -14.163 1.00 51.97 85 HIS A O 1
ATOM 691 N N . ILE A 1 86 ? -9.422 12.875 -14.851 1.00 45.91 86 ILE A N 1
ATOM 692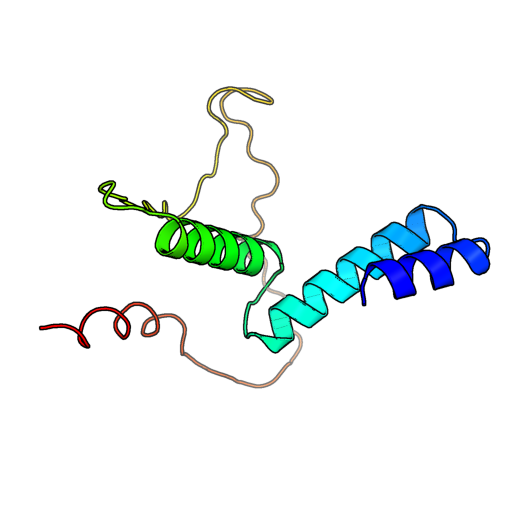 C CA . ILE A 1 86 ? -10.239 13.602 -15.837 1.00 45.91 86 ILE A CA 1
ATOM 693 C C . ILE A 1 86 ? -10.016 12.997 -17.228 1.00 45.91 86 ILE A C 1
ATOM 695 O O . ILE A 1 86 ? -9.052 13.277 -17.929 1.00 45.91 86 ILE A O 1
ATOM 699 N N . HIS A 1 87 ? -10.896 12.062 -17.572 1.00 41.00 87 HIS A N 1
ATOM 700 C CA . HIS A 1 87 ? -10.877 11.279 -18.801 1.00 41.00 87 HIS A CA 1
ATOM 701 C C . HIS A 1 87 ? -11.334 12.131 -20.000 1.00 41.00 87 HIS A C 1
ATOM 703 O O . HIS A 1 87 ? -12.510 12.484 -20.101 1.00 41.00 87 HIS A O 1
ATOM 709 N N . GLY A 1 88 ? -10.414 12.442 -20.916 1.00 34.56 88 GLY A N 1
ATOM 710 C CA . GLY A 1 88 ? -10.746 12.782 -22.298 1.00 34.56 88 GLY A CA 1
ATOM 711 C C . GLY A 1 88 ? -11.030 11.486 -23.052 1.00 34.56 88 GLY A C 1
ATOM 712 O O . GLY A 1 88 ? -10.159 10.628 -23.143 1.00 34.56 88 GLY A O 1
ATOM 713 N N . ARG A 1 89 ? -12.272 11.326 -23.511 1.00 38.75 89 ARG A N 1
ATOM 714 C CA . ARG A 1 89 ? -12.734 10.193 -24.316 1.00 38.75 89 ARG A CA 1
ATOM 715 C C . ARG A 1 89 ? -11.950 10.115 -25.625 1.00 38.75 89 ARG A C 1
ATOM 717 O O . ARG A 1 89 ? -12.166 10.975 -26.466 1.00 38.75 89 ARG A O 1
ATOM 724 N N . GLU A 1 90 ? -11.200 9.041 -25.832 1.00 35.47 90 GLU A N 1
ATOM 725 C CA . GLU A 1 90 ? -11.139 8.367 -27.131 1.00 35.47 90 GLU A CA 1
ATOM 726 C C . GLU A 1 90 ? -11.241 6.866 -26.879 1.00 35.47 90 GLU A C 1
ATOM 728 O O . GLU A 1 90 ? -10.580 6.292 -26.014 1.00 35.47 90 GLU A O 1
ATOM 733 N N . GLN A 1 91 ? -12.219 6.285 -27.553 1.00 36.97 91 GLN A N 1
ATOM 734 C CA . GLN A 1 91 ? -12.711 4.941 -27.376 1.00 36.97 91 GLN A CA 1
ATOM 735 C C . GLN A 1 91 ? -12.138 4.104 -28.511 1.00 36.97 91 GLN A C 1
ATOM 737 O O . GLN A 1 91 ? -12.464 4.369 -29.662 1.00 36.97 91 GLN A O 1
ATOM 742 N N . GLU A 1 92 ? -11.322 3.102 -28.189 1.00 35.38 92 GLU A N 1
ATOM 743 C CA . GLU A 1 92 ? -11.048 1.999 -29.107 1.00 35.38 92 GLU A CA 1
ATOM 744 C C . GLU A 1 92 ? -11.104 0.668 -28.335 1.00 35.38 92 GLU A C 1
ATOM 746 O O . GLU A 1 92 ? -10.326 0.393 -27.422 1.00 35.38 92 GLU A O 1
ATOM 751 N N . ASP A 1 93 ? -12.175 -0.056 -28.653 1.00 44.56 93 ASP A N 1
ATOM 752 C CA . ASP A 1 93 ? -12.632 -1.406 -28.314 1.00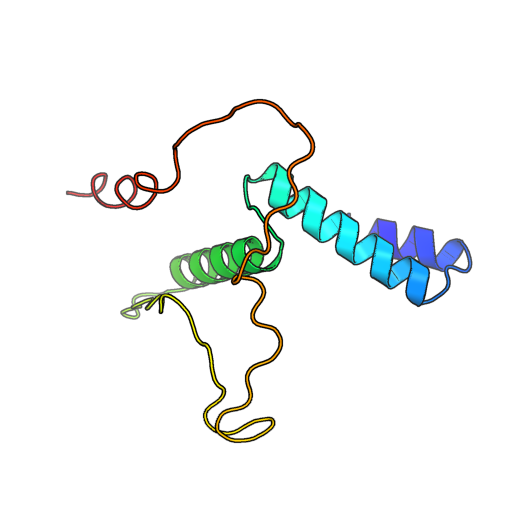 44.56 93 ASP A CA 1
ATOM 753 C C . ASP A 1 93 ? -11.767 -2.346 -27.447 1.00 44.56 93 ASP A C 1
ATOM 755 O O . ASP A 1 93 ? -10.776 -2.926 -27.891 1.00 44.56 93 ASP A O 1
ATOM 759 N N . GLN A 1 94 ? -12.295 -2.678 -26.259 1.00 33.56 94 GLN A N 1
ATOM 760 C CA . GLN A 1 94 ? -12.098 -3.975 -25.585 1.00 33.56 94 GLN A CA 1
ATOM 761 C C . GLN A 1 94 ? -13.414 -4.399 -24.882 1.00 33.56 94 GLN A C 1
ATOM 763 O O . GLN A 1 94 ? -14.079 -3.548 -24.280 1.00 33.56 94 GLN A O 1
ATOM 768 N N . PRO A 1 95 ? -13.827 -5.683 -24.935 1.00 35.38 95 PRO A N 1
ATOM 769 C CA . PRO A 1 95 ? -15.184 -6.097 -24.589 1.00 35.38 95 PRO A CA 1
ATOM 770 C C . PRO A 1 95 ? -15.421 -6.233 -23.075 1.00 35.38 95 PRO A C 1
ATOM 772 O O . PRO A 1 95 ? -14.678 -6.877 -22.343 1.00 35.38 95 PRO A O 1
ATOM 775 N N . HIS A 1 96 ? -16.524 -5.622 -22.650 1.00 43.31 96 HIS A N 1
ATOM 776 C CA . HIS A 1 96 ? -17.411 -5.918 -21.521 1.00 43.31 96 HIS A CA 1
ATOM 777 C C . HIS A 1 96 ? -16.947 -6.916 -20.434 1.00 43.31 96 HIS A C 1
ATOM 779 O O . HIS A 1 96 ? -17.181 -8.119 -20.529 1.00 43.31 96 HIS A O 1
ATOM 785 N N . TYR A 1 97 ? -16.528 -6.379 -19.284 1.00 35.53 97 TYR A N 1
ATOM 786 C CA . TYR A 1 97 ? -16.960 -6.897 -17.981 1.00 35.53 97 TYR A CA 1
ATOM 787 C C . TYR A 1 97 ? -17.562 -5.741 -17.176 1.00 35.53 97 TYR A C 1
ATOM 789 O O . TYR A 1 97 ? -16.892 -4.854 -16.650 1.00 35.53 97 TYR A O 1
ATOM 797 N N . ALA A 1 98 ? -18.886 -5.706 -17.161 1.00 35.97 98 ALA A N 1
ATOM 798 C CA . ALA A 1 98 ? -19.644 -4.725 -16.419 1.00 35.97 98 ALA A CA 1
ATOM 799 C C . ALA A 1 98 ? -19.643 -5.089 -14.919 1.00 35.97 98 ALA A C 1
ATOM 801 O O . ALA A 1 98 ? -19.906 -6.225 -14.538 1.00 35.97 98 ALA A O 1
ATOM 802 N N . THR A 1 99 ? -19.421 -4.077 -14.079 1.00 42.56 99 THR A N 1
ATOM 803 C CA . THR A 1 99 ? -20.088 -3.911 -12.774 1.00 42.56 99 THR A CA 1
ATOM 804 C C . THR A 1 99 ? -19.770 -4.906 -11.645 1.00 42.56 99 THR A C 1
ATOM 806 O O . THR A 1 99 ? -20.618 -5.702 -11.263 1.00 42.56 99 THR A O 1
ATOM 809 N N . THR A 1 100 ? -18.625 -4.797 -10.956 1.00 39.19 100 THR A N 1
ATOM 810 C CA . THR A 1 100 ? -18.487 -5.370 -9.587 1.00 39.19 100 THR A CA 1
ATOM 811 C C . THR A 1 100 ? -17.478 -4.598 -8.720 1.00 39.19 100 THR A C 1
ATOM 813 O O . THR A 1 100 ? -16.570 -5.162 -8.129 1.00 39.19 100 THR A O 1
ATOM 816 N N . GLY A 1 101 ? -17.610 -3.270 -8.638 1.00 36.88 101 GLY A N 1
ATOM 817 C CA . GLY A 1 101 ? -16.749 -2.434 -7.779 1.00 36.88 101 GLY A CA 1
ATOM 818 C C . GLY A 1 101 ? -17.360 -2.030 -6.431 1.00 36.88 101 GLY A C 1
ATOM 819 O O . GLY A 1 101 ? -16.679 -1.425 -5.612 1.00 36.88 101 GLY A O 1
ATOM 820 N N . ARG A 1 102 ? -18.650 -2.316 -6.189 1.00 38.25 102 ARG A N 1
ATOM 821 C CA . ARG A 1 102 ? -19.408 -1.727 -5.064 1.00 38.25 102 ARG A CA 1
ATOM 822 C C . ARG A 1 102 ? -19.836 -2.702 -3.964 1.00 38.25 102 ARG A C 1
ATOM 824 O O . ARG A 1 102 ? -20.515 -2.278 -3.039 1.00 38.25 102 ARG A O 1
ATOM 831 N N . LEU A 1 103 ? -19.459 -3.981 -4.039 1.00 34.22 103 LEU A N 1
ATOM 832 C CA . LEU A 1 103 ? -19.951 -5.006 -3.100 1.00 34.22 103 LEU A CA 1
ATOM 833 C C . LEU A 1 103 ? -18.867 -5.820 -2.376 1.00 34.22 103 LEU A C 1
ATOM 835 O O . LEU A 1 103 ? -19.205 -6.594 -1.488 1.00 34.22 103 LEU A O 1
ATOM 839 N N . GLN A 1 104 ? -17.573 -5.626 -2.656 1.00 34.81 104 GLN A N 1
ATOM 840 C CA . GLN A 1 104 ? -16.528 -6.424 -1.990 1.00 34.81 104 GLN A CA 1
ATOM 841 C C . GLN A 1 104 ? -16.141 -5.947 -0.580 1.00 34.81 104 GLN A C 1
ATOM 843 O O . GLN A 1 104 ? -15.468 -6.677 0.139 1.00 34.81 104 GLN A O 1
ATOM 848 N N . THR A 1 105 ? -16.609 -4.784 -0.120 1.00 39.34 105 THR A N 1
ATOM 849 C CA . THR A 1 105 ? -16.275 -4.301 1.234 1.00 39.34 105 THR A CA 1
ATOM 850 C C . THR A 1 105 ? -17.183 -4.876 2.332 1.00 39.34 105 THR A C 1
ATOM 852 O O . THR A 1 105 ? -16.873 -4.716 3.507 1.00 39.34 105 THR A O 1
ATOM 855 N N . LEU A 1 106 ? -18.287 -5.563 1.999 1.00 35.16 106 LEU A N 1
ATOM 856 C CA . LEU A 1 106 ? -19.273 -5.986 3.008 1.00 35.16 106 LEU A CA 1
ATOM 857 C C . LEU A 1 106 ? -19.120 -7.431 3.526 1.00 35.16 106 LEU A C 1
ATOM 859 O O . LEU A 1 106 ? -19.821 -7.794 4.463 1.00 35.16 106 LEU A O 1
ATOM 863 N N . LEU A 1 107 ? -18.223 -8.264 2.979 1.00 36.75 107 LEU A N 1
ATOM 864 C CA . LEU A 1 107 ? -18.205 -9.703 3.311 1.00 36.75 107 LEU A CA 1
ATOM 865 C C . LEU A 1 107 ? -17.198 -10.143 4.391 1.00 36.75 107 LEU A C 1
ATOM 867 O O . LEU A 1 107 ? -17.121 -11.330 4.687 1.00 36.75 107 LEU A O 1
ATOM 871 N N . VAL A 1 108 ? -16.449 -9.224 5.009 1.00 40.84 108 VAL A N 1
ATOM 872 C CA . VAL A 1 108 ? -15.457 -9.577 6.055 1.00 40.84 108 VAL A CA 1
ATOM 873 C C . VAL A 1 108 ? -15.977 -9.326 7.485 1.00 40.84 108 VAL A C 1
ATOM 875 O O . VAL A 1 108 ? -15.328 -9.702 8.452 1.00 40.84 108 VAL A O 1
ATOM 878 N N . LEU A 1 109 ? -17.176 -8.753 7.658 1.00 40.16 109 LEU A N 1
ATOM 879 C CA . LEU A 1 109 ? -17.693 -8.329 8.974 1.00 40.16 109 LEU A CA 1
ATOM 880 C C . LEU A 1 109 ? -18.832 -9.188 9.566 1.00 40.16 109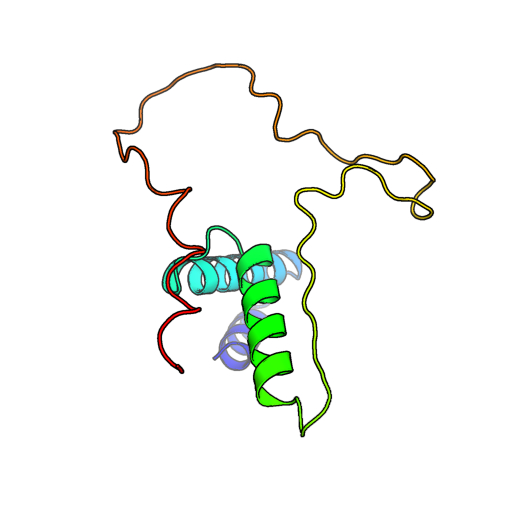 LEU A C 1
ATOM 882 O O . LEU A 1 109 ? -19.452 -8.771 10.538 1.00 40.16 109 LEU A O 1
ATOM 886 N N . GLN A 1 110 ? -19.121 -10.378 9.029 1.00 34.44 110 GLN A N 1
ATOM 887 C CA . GLN A 1 110 ? -20.253 -11.212 9.492 1.00 34.44 110 GLN A CA 1
ATOM 888 C C . GLN A 1 110 ? -19.884 -12.657 9.876 1.00 34.44 110 GLN A C 1
ATOM 890 O O . GLN A 1 110 ? -20.770 -13.492 9.995 1.00 34.44 110 GLN A O 1
ATOM 895 N N . SER A 1 111 ? -18.607 -12.981 10.098 1.00 36.62 111 SER A N 1
ATOM 896 C CA . SER A 1 111 ? -18.200 -14.350 10.467 1.00 36.62 111 SER A CA 1
ATOM 897 C C . SER A 1 111 ? -17.781 -14.545 11.929 1.00 36.62 111 SER A C 1
ATOM 899 O O . SER A 1 111 ? -17.370 -15.648 12.264 1.00 36.62 111 SER A O 1
ATOM 901 N N . HIS A 1 112 ? -17.897 -13.538 12.804 1.00 43.75 112 HIS A N 1
ATOM 902 C CA . HIS A 1 112 ? -17.640 -13.676 14.252 1.00 43.75 112 HIS A CA 1
ATOM 903 C C . HIS A 1 112 ? -18.622 -12.844 15.103 1.00 43.75 112 HIS A C 1
ATOM 905 O O . HIS A 1 112 ? -18.212 -11.973 15.873 1.00 43.75 112 HIS A O 1
ATOM 911 N N . LEU A 1 113 ? -19.919 -13.120 14.949 1.00 44.97 113 LEU A N 1
ATOM 912 C CA . LEU A 1 113 ? -20.938 -12.931 15.988 1.00 44.97 113 LEU A CA 1
ATOM 913 C C . LEU A 1 113 ? -21.788 -14.198 16.064 1.00 44.97 113 LEU A C 1
ATOM 915 O O . LEU A 1 113 ? -22.166 -14.692 14.978 1.00 44.97 113 LEU A O 1
#

Organism: Opuntia streptacantha (NCBI:txid393608)